Protein AF-A0A7Z9JZ89-F1 (afdb_monomer)

Mean predicted aligned error: 5.59 Å

Structure (mmCIF, N/CA/C/O backbone):
data_AF-A0A7Z9JZ89-F1
#
_entry.id   AF-A0A7Z9JZ89-F1
#
loop_
_atom_site.group_PDB
_atom_site.id
_atom_site.type_symbol
_atom_site.label_atom_id
_atom_site.label_alt_id
_atom_site.label_comp_id
_atom_site.label_asym_id
_atom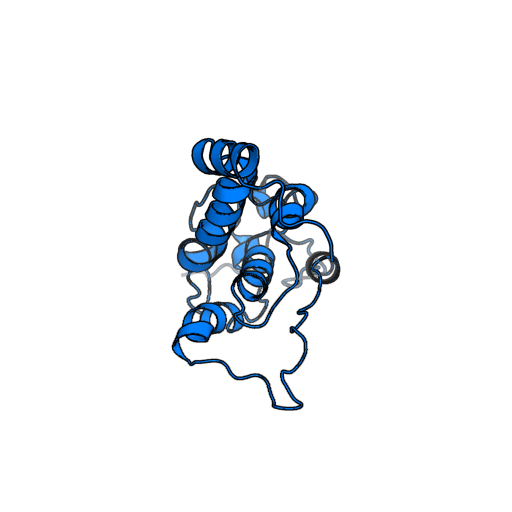_site.label_entity_id
_atom_site.label_seq_id
_atom_site.pdbx_PDB_ins_code
_atom_site.Cartn_x
_atom_site.Cartn_y
_atom_site.Cartn_z
_atom_site.occupancy
_atom_site.B_iso_or_equiv
_atom_site.auth_seq_id
_atom_site.auth_comp_id
_atom_site.auth_asym_id
_atom_site.auth_atom_id
_atom_site.pdbx_PDB_model_num
ATOM 1 N N . GLU A 1 1 ? 2.431 -5.754 -35.116 1.00 83.06 1 GLU A N 1
ATOM 2 C CA . GLU A 1 1 ? 3.534 -4.985 -34.500 1.00 83.06 1 GLU A CA 1
ATOM 3 C C . GLU A 1 1 ? 4.385 -5.887 -33.624 1.00 83.06 1 GLU A C 1
ATOM 5 O O . GLU A 1 1 ? 3.915 -6.946 -33.222 1.00 83.06 1 GLU A O 1
ATOM 10 N N . VAL A 1 2 ? 5.629 -5.483 -33.363 1.00 95.00 2 VAL A N 1
ATOM 11 C CA . VAL A 1 2 ? 6.540 -6.188 -32.452 1.00 95.00 2 VAL A CA 1
ATOM 12 C C . VAL A 1 2 ? 6.138 -5.872 -31.008 1.00 95.00 2 VAL A C 1
ATOM 14 O O . VAL A 1 2 ? 6.024 -4.703 -30.652 1.00 95.00 2 VAL A O 1
ATOM 17 N N . VAL A 1 3 ? 5.933 -6.901 -30.181 1.00 95.94 3 VAL A N 1
ATOM 18 C CA . VAL A 1 3 ? 5.658 -6.754 -28.741 1.00 95.94 3 VAL A CA 1
ATOM 19 C C . VAL A 1 3 ? 6.946 -6.991 -27.959 1.00 95.94 3 VAL A C 1
ATOM 21 O O . VAL A 1 3 ? 7.546 -8.060 -28.063 1.00 95.94 3 VAL A O 1
ATOM 24 N N . THR A 1 4 ? 7.356 -6.009 -27.157 1.00 96.38 4 THR A N 1
ATOM 25 C CA . THR A 1 4 ? 8.534 -6.106 -26.283 1.00 96.38 4 THR A CA 1
ATOM 26 C C . THR A 1 4 ? 8.106 -6.491 -24.870 1.00 96.38 4 THR A C 1
ATOM 28 O O . THR A 1 4 ? 7.243 -5.839 -24.287 1.00 96.38 4 THR A O 1
ATOM 31 N N . VAL A 1 5 ? 8.735 -7.524 -24.304 1.00 96.75 5 VAL A N 1
ATOM 32 C CA . VAL A 1 5 ? 8.467 -8.010 -22.940 1.00 96.75 5 VAL A CA 1
ATOM 33 C C . VAL A 1 5 ? 9.723 -7.850 -22.086 1.00 96.75 5 VAL A C 1
ATOM 35 O O . VAL A 1 5 ? 10.814 -8.222 -22.515 1.00 96.75 5 VAL A O 1
ATOM 38 N N . GLN A 1 6 ? 9.573 -7.282 -20.887 1.00 96.31 6 GLN A N 1
ATOM 39 C CA . GLN A 1 6 ? 10.665 -6.999 -19.947 1.00 96.31 6 GLN A CA 1
ATOM 40 C C . GLN A 1 6 ? 10.251 -7.354 -18.508 1.00 96.31 6 GLN A C 1
ATOM 42 O O . GLN A 1 6 ? 9.055 -7.337 -18.207 1.00 96.31 6 GLN A O 1
ATOM 47 N N . PRO A 1 7 ? 11.208 -7.691 -17.618 1.00 97.25 7 PRO A N 1
ATOM 48 C CA . PRO A 1 7 ? 10.919 -7.903 -16.201 1.00 97.25 7 PRO A CA 1
ATOM 49 C C . PRO A 1 7 ? 10.472 -6.607 -15.514 1.00 97.25 7 PRO A C 1
ATOM 51 O O . PRO A 1 7 ? 10.706 -5.508 -16.022 1.00 97.25 7 PRO A O 1
ATOM 54 N N . MET A 1 8 ? 9.901 -6.737 -14.312 1.00 95.12 8 MET A N 1
ATOM 55 C CA . MET A 1 8 ? 9.667 -5.587 -13.431 1.00 95.12 8 MET A CA 1
ATOM 56 C C . MET A 1 8 ? 10.982 -4.839 -13.175 1.00 95.12 8 MET A C 1
ATOM 58 O O . MET A 1 8 ? 11.993 -5.435 -12.808 1.00 95.12 8 MET A O 1
ATOM 62 N N . LYS A 1 9 ? 10.964 -3.519 -13.344 1.00 93.31 9 LYS A N 1
ATOM 63 C CA . LYS A 1 9 ? 12.130 -2.646 -13.190 1.00 93.31 9 LYS A CA 1
ATOM 64 C C . LYS A 1 9 ? 12.414 -2.283 -11.731 1.00 93.31 9 LYS A C 1
ATOM 66 O O . LYS A 1 9 ? 13.555 -1.975 -11.395 1.00 93.31 9 LYS A O 1
ATOM 71 N N . THR A 1 10 ? 11.413 -2.312 -10.850 1.00 93.81 10 THR A N 1
ATOM 72 C CA . THR A 1 10 ? 11.597 -1.939 -9.432 1.00 93.81 10 THR A CA 1
ATOM 73 C C . THR A 1 10 ? 12.462 -2.932 -8.645 1.00 93.81 10 THR A C 1
ATOM 75 O O . THR A 1 10 ? 13.100 -2.546 -7.656 1.00 93.81 10 THR A O 1
ATOM 78 N N . PHE A 1 11 ? 12.508 -4.198 -9.064 1.00 94.06 11 PHE A N 1
ATOM 79 C CA . PHE A 1 11 ? 13.150 -5.291 -8.332 1.00 94.06 11 PHE A CA 1
ATOM 80 C C . PHE A 1 11 ? 14.383 -5.828 -9.081 1.00 94.06 11 PHE A C 1
ATOM 82 O O . PHE A 1 11 ? 14.382 -5.832 -10.311 1.00 94.06 11 PHE A O 1
ATOM 89 N N . PRO A 1 12 ? 15.437 -6.298 -8.381 1.00 94.62 12 PRO A N 1
ATOM 90 C CA . PRO A 1 12 ? 16.618 -6.864 -9.035 1.00 94.62 12 PRO A CA 1
ATOM 91 C C . PRO A 1 12 ? 16.269 -8.070 -9.915 1.00 94.62 12 PRO A C 1
ATOM 93 O O . PRO A 1 12 ? 15.475 -8.917 -9.514 1.00 94.62 12 PRO A O 1
ATOM 96 N N . ILE A 1 13 ? 16.878 -8.183 -11.096 1.00 96.81 13 ILE A N 1
ATOM 97 C CA . ILE A 1 13 ? 16.666 -9.327 -11.993 1.00 96.81 13 ILE A CA 1
ATOM 98 C C . ILE A 1 13 ? 17.478 -10.519 -11.478 1.00 96.81 13 ILE A C 1
ATOM 100 O O . ILE A 1 13 ? 18.677 -10.394 -11.236 1.00 96.81 13 ILE A O 1
ATOM 104 N N . ILE A 1 14 ? 16.831 -11.676 -11.338 1.00 97.62 14 ILE A N 1
ATOM 105 C CA . ILE A 1 14 ? 17.503 -12.949 -11.051 1.00 97.62 14 ILE A CA 1
ATOM 106 C C . ILE A 1 14 ? 17.938 -13.586 -12.371 1.00 97.62 14 ILE A C 1
ATOM 108 O O . ILE A 1 14 ? 19.114 -13.885 -12.566 1.00 97.62 14 ILE A O 1
ATOM 112 N N . LYS A 1 15 ? 16.976 -13.804 -13.276 1.00 97.75 15 LYS A N 1
ATOM 113 C CA . LYS A 1 15 ? 17.196 -14.396 -14.599 1.00 97.75 15 LYS A CA 1
ATOM 114 C C . LYS A 1 15 ? 15.980 -14.155 -15.496 1.00 97.75 15 LYS A C 1
ATOM 116 O O . LYS A 1 15 ? 14.851 -14.329 -15.043 1.00 97.75 15 LYS A O 1
ATOM 121 N N . ASP A 1 16 ? 16.207 -13.822 -16.763 1.00 97.44 16 ASP A N 1
ATOM 122 C CA . ASP A 1 16 ? 15.159 -13.614 -17.771 1.00 97.44 16 ASP A CA 1
ATOM 123 C C . ASP A 1 16 ? 14.096 -12.596 -17.299 1.00 97.44 16 ASP A C 1
ATOM 125 O O . ASP A 1 16 ? 14.415 -11.431 -17.064 1.00 97.44 16 ASP A O 1
ATOM 129 N N . LEU A 1 17 ? 12.840 -13.027 -17.134 1.00 97.88 17 LEU A N 1
ATOM 130 C CA . LEU A 1 17 ? 11.731 -12.199 -16.641 1.00 97.88 17 LEU A CA 1
ATOM 131 C C . LEU A 1 17 ? 11.512 -12.304 -15.118 1.00 97.88 17 LEU A C 1
ATOM 133 O O . LEU A 1 17 ? 10.575 -11.713 -14.585 1.00 97.88 17 LEU A O 1
ATOM 137 N N . VAL A 1 18 ? 12.348 -13.068 -14.410 1.00 98.06 18 VAL A N 1
ATOM 138 C CA . VAL A 1 18 ? 12.209 -13.330 -12.973 1.00 98.06 18 VAL A CA 1
ATOM 139 C C . VAL A 1 18 ? 12.989 -12.297 -12.166 1.00 98.06 18 VAL A C 1
ATOM 141 O O . VAL A 1 18 ? 14.200 -12.137 -12.339 1.00 98.06 18 VAL A O 1
ATOM 144 N N . THR A 1 19 ? 12.304 -11.643 -11.230 1.00 97.31 19 THR A N 1
ATOM 145 C CA . THR A 1 19 ? 12.875 -10.626 -10.337 1.00 97.31 19 THR A CA 1
ATOM 146 C C . THR A 1 19 ? 12.841 -11.047 -8.871 1.00 97.31 19 THR A C 1
ATOM 148 O O . THR A 1 19 ? 11.907 -11.720 -8.435 1.00 97.31 19 THR A O 1
ATOM 151 N N . ASP A 1 20 ? 13.811 -10.585 -8.085 1.00 97.00 20 ASP A N 1
ATOM 152 C CA . ASP A 1 20 ? 13.879 -10.798 -6.643 1.00 97.00 20 ASP A CA 1
ATOM 153 C C . ASP A 1 20 ? 12.905 -9.883 -5.884 1.00 97.00 20 ASP A C 1
ATOM 155 O O . ASP A 1 20 ? 13.144 -8.694 -5.668 1.00 97.00 20 ASP A O 1
ATOM 159 N N . VAL A 1 21 ? 11.809 -10.478 -5.418 1.00 96.12 21 VAL A N 1
ATOM 160 C CA . VAL A 1 21 ? 10.778 -9.827 -4.599 1.00 96.12 21 VAL A CA 1
ATOM 161 C C . VAL A 1 21 ? 10.975 -10.053 -3.091 1.00 96.12 21 VAL A C 1
ATOM 163 O O . VAL A 1 21 ? 10.083 -9.745 -2.300 1.00 96.12 21 VAL A O 1
ATOM 166 N N . SER A 1 22 ? 12.133 -10.559 -2.647 1.00 96.50 22 SER A N 1
ATOM 167 C CA . SER A 1 22 ? 12.436 -10.859 -1.234 1.00 96.50 22 SER A CA 1
ATOM 168 C C . SER A 1 22 ? 12.237 -9.663 -0.296 1.00 96.50 22 SER A C 1
ATOM 170 O O . SER A 1 22 ? 11.819 -9.828 0.855 1.00 96.50 22 SER A O 1
ATOM 172 N N . TRP A 1 23 ? 12.474 -8.442 -0.789 1.00 94.88 23 TRP A N 1
ATOM 173 C CA . TRP A 1 23 ? 12.217 -7.208 -0.048 1.00 94.88 23 TRP A CA 1
ATOM 174 C C . TRP A 1 23 ? 10.743 -7.079 0.367 1.00 94.88 23 TRP A C 1
ATOM 176 O O . TRP A 1 23 ? 10.483 -6.701 1.508 1.00 94.88 23 TRP A O 1
ATOM 186 N N . ASN A 1 24 ? 9.788 -7.491 -0.475 1.00 95.88 24 ASN A N 1
ATOM 187 C CA . ASN A 1 24 ? 8.358 -7.431 -0.154 1.00 95.88 24 ASN A CA 1
ATOM 188 C C . ASN A 1 24 ? 8.022 -8.296 1.071 1.00 95.88 24 ASN A C 1
ATOM 190 O O . ASN A 1 24 ? 7.328 -7.852 1.986 1.00 95.88 24 ASN A O 1
ATOM 194 N N . TYR A 1 25 ? 8.586 -9.501 1.161 1.00 95.88 25 TYR A N 1
ATOM 195 C CA . TYR A 1 25 ? 8.397 -10.361 2.331 1.00 95.88 25 TYR A CA 1
ATOM 196 C C . TYR A 1 25 ? 8.968 -9.739 3.609 1.00 95.88 25 TYR A C 1
ATOM 198 O O . TYR A 1 25 ? 8.370 -9.876 4.677 1.00 95.88 25 TYR A O 1
ATOM 206 N N . LYS A 1 26 ? 10.107 -9.037 3.515 1.00 95.50 26 LYS A N 1
ATOM 207 C CA . LYS A 1 26 ? 10.685 -8.301 4.651 1.00 95.50 26 LYS A CA 1
ATOM 208 C C . LYS A 1 26 ? 9.762 -7.164 5.092 1.00 95.50 26 LYS A C 1
ATOM 210 O O . LYS A 1 26 ? 9.489 -7.057 6.282 1.00 95.50 26 LYS A O 1
ATOM 215 N N . GLN A 1 27 ? 9.223 -6.386 4.150 1.00 95.00 27 GLN A N 1
ATOM 216 C CA . GLN A 1 27 ? 8.281 -5.305 4.462 1.00 95.00 27 GLN A CA 1
ATOM 217 C C . GLN A 1 27 ? 7.012 -5.826 5.140 1.00 95.00 27 GLN A C 1
ATOM 219 O O . GLN A 1 27 ? 6.595 -5.288 6.163 1.00 95.00 27 GLN A O 1
ATOM 224 N N . ASN A 1 28 ? 6.434 -6.916 4.629 1.00 95.69 28 ASN A N 1
ATOM 225 C CA . ASN A 1 28 ? 5.215 -7.487 5.200 1.00 95.69 28 ASN A CA 1
ATOM 226 C C . ASN A 1 28 ? 5.407 -7.936 6.658 1.00 95.69 28 ASN A C 1
ATOM 228 O O . ASN A 1 28 ? 4.518 -7.744 7.482 1.00 95.69 28 ASN A O 1
ATOM 232 N N . LYS A 1 29 ? 6.581 -8.489 6.996 1.00 95.88 29 LYS A N 1
ATOM 233 C CA . LYS A 1 29 ? 6.912 -8.920 8.366 1.00 95.88 29 LYS A CA 1
ATOM 234 C C . LYS A 1 29 ? 6.978 -7.768 9.371 1.00 95.88 29 LYS A C 1
ATOM 236 O O . LYS A 1 29 ? 6.801 -8.012 10.559 1.00 95.88 29 LYS A O 1
ATOM 241 N N . MET A 1 30 ? 7.232 -6.537 8.923 1.00 95.12 30 MET A N 1
ATOM 242 C CA . MET A 1 30 ? 7.274 -5.366 9.808 1.00 95.12 30 MET A CA 1
ATOM 243 C C . MET A 1 30 ? 5.881 -4.844 10.174 1.00 95.12 30 MET A C 1
ATOM 245 O O . MET A 1 30 ? 5.742 -4.098 11.143 1.00 95.12 30 MET A O 1
ATOM 249 N N . ILE A 1 31 ? 4.846 -5.217 9.414 1.00 96.69 31 ILE A N 1
ATOM 250 C CA . ILE A 1 31 ? 3.476 -4.763 9.650 1.00 96.69 31 ILE A CA 1
ATOM 251 C C . ILE A 1 31 ? 2.890 -5.557 10.825 1.00 96.69 31 ILE A C 1
ATOM 253 O O . ILE A 1 31 ? 2.757 -6.779 10.714 1.00 96.69 31 ILE A O 1
ATOM 257 N N . PRO A 1 32 ? 2.489 -4.897 11.932 1.00 96.38 32 PRO A N 1
ATOM 258 C CA . PRO A 1 32 ? 1.835 -5.586 13.038 1.00 96.38 32 PRO A CA 1
ATOM 259 C C . PRO A 1 32 ? 0.594 -6.347 12.546 1.00 96.38 32 PRO A C 1
ATOM 261 O O . PRO A 1 32 ? -0.215 -5.762 11.814 1.00 96.38 32 PRO A O 1
ATOM 264 N N . PRO A 1 33 ? 0.422 -7.632 12.908 1.00 95.94 33 PRO A N 1
ATOM 265 C CA . PRO A 1 33 ? -0.697 -8.435 12.433 1.00 95.94 33 PRO A CA 1
ATOM 266 C C . PRO A 1 33 ? -2.031 -7.915 12.978 1.00 95.94 33 PRO A C 1
ATOM 268 O O . PRO A 1 33 ? -2.069 -7.074 13.873 1.00 95.94 33 PRO A O 1
ATOM 271 N N . PHE A 1 34 ? -3.129 -8.412 12.412 1.00 95.56 34 PHE A N 1
ATOM 272 C CA . PHE A 1 34 ? -4.483 -8.118 12.881 1.00 95.56 34 PHE A CA 1
ATOM 273 C C . PHE A 1 34 ? -4.650 -8.525 14.352 1.00 95.56 34 PHE A C 1
ATOM 275 O O . PHE A 1 34 ? -4.275 -9.639 14.726 1.00 95.56 34 PHE A O 1
ATOM 282 N N . LYS A 1 35 ? -5.237 -7.644 15.164 1.00 95.19 35 LYS A N 1
ATOM 283 C CA . LYS A 1 35 ? -5.472 -7.860 16.589 1.00 95.19 35 LYS A CA 1
ATOM 284 C C . LYS A 1 35 ? -6.941 -7.569 16.910 1.00 95.19 35 LYS A C 1
ATOM 286 O O . LYS A 1 35 ? -7.299 -6.417 17.169 1.00 95.19 35 LYS A O 1
ATOM 291 N N . PRO A 1 36 ? -7.808 -8.597 16.899 1.00 91.69 36 PRO A N 1
ATOM 292 C CA . PRO A 1 36 ? -9.199 -8.403 17.260 1.00 91.69 36 PRO A CA 1
ATOM 293 C C . PRO A 1 36 ? -9.319 -8.028 18.739 1.00 91.69 36 PRO A C 1
ATOM 295 O O . PRO A 1 36 ? -8.543 -8.492 19.579 1.00 91.69 36 PRO A O 1
ATOM 298 N N . GLY A 1 37 ? -10.330 -7.226 19.066 1.00 84.94 37 GLY A N 1
ATOM 299 C CA . GLY A 1 37 ? -10.699 -6.985 20.460 1.00 84.94 37 GLY A CA 1
ATOM 300 C C . GLY A 1 37 ? -11.142 -8.251 21.202 1.00 84.94 37 GLY A C 1
ATOM 301 O O . GLY A 1 37 ? -11.360 -9.307 20.611 1.00 84.94 37 GLY A O 1
ATOM 302 N N . LYS A 1 38 ? -11.324 -8.155 22.524 1.00 85.25 38 LYS A N 1
ATOM 303 C CA . LYS A 1 38 ? -11.868 -9.271 23.319 1.00 85.25 38 LYS A CA 1
ATOM 304 C C . LYS A 1 38 ? -13.319 -9.571 22.912 1.00 85.25 38 LYS A C 1
ATOM 306 O O . LYS A 1 38 ? -14.116 -8.654 22.708 1.00 85.25 38 LYS A O 1
ATOM 311 N N . LYS A 1 39 ? -13.682 -10.856 22.840 1.00 83.12 39 LYS A N 1
ATOM 312 C CA . LYS A 1 39 ? -15.075 -11.293 22.645 1.00 83.12 39 LYS A CA 1
ATOM 313 C C . LYS A 1 39 ? -15.950 -10.799 23.803 1.00 83.12 39 LYS A C 1
ATOM 315 O O . LYS A 1 39 ? -15.585 -10.961 24.967 1.00 83.12 39 LYS A O 1
ATOM 320 N N . LYS A 1 40 ? -17.121 -10.229 23.501 1.00 79.19 40 LYS A N 1
ATOM 321 C CA . LYS A 1 40 ? -18.100 -9.830 24.526 1.00 79.19 40 LYS A CA 1
ATOM 322 C C . LYS A 1 40 ? -18.908 -11.052 24.964 1.00 79.19 40 LYS A C 1
ATOM 324 O O . LYS A 1 40 ? -19.569 -11.677 24.139 1.00 79.19 40 LYS A O 1
ATOM 329 N N . ASN A 1 41 ? -18.876 -11.377 26.257 1.00 81.69 41 ASN A N 1
ATOM 330 C CA . ASN A 1 41 ? -19.694 -12.427 26.887 1.00 81.69 41 ASN A CA 1
ATOM 331 C C . ASN A 1 41 ? -19.615 -13.800 26.186 1.00 81.69 41 ASN A C 1
ATOM 333 O O . ASN A 1 41 ? -20.622 -14.491 26.060 1.00 81.69 41 ASN A O 1
ATOM 337 N N . GLY A 1 42 ? -18.439 -14.166 25.664 1.00 78.62 42 GLY A N 1
ATOM 338 C CA . GLY A 1 42 ? -18.226 -15.443 24.970 1.00 78.62 42 GLY A CA 1
ATOM 339 C C . GLY A 1 42 ? -18.862 -15.558 23.578 1.00 78.62 42 GLY A C 1
ATOM 340 O O . GLY A 1 42 ? -18.714 -16.599 22.947 1.00 78.62 42 GLY A O 1
ATOM 341 N N . LYS A 1 43 ? -19.532 -14.513 23.071 1.00 81.31 43 LYS A N 1
ATOM 342 C CA . LYS A 1 43 ? -20.108 -14.498 21.717 1.00 81.31 43 LYS A CA 1
ATOM 343 C C . LYS A 1 43 ? -19.043 -14.212 20.660 1.00 81.31 43 LYS A C 1
ATOM 345 O O . LYS A 1 43 ? -18.070 -13.502 20.921 1.00 81.31 43 LYS A O 1
ATOM 350 N N . ASP A 1 44 ? -19.251 -14.739 19.458 1.00 87.06 44 ASP A N 1
ATOM 351 C CA . ASP A 1 44 ? -18.399 -14.447 18.308 1.00 87.06 44 ASP A CA 1
ATOM 352 C C . ASP A 1 44 ? -18.465 -12.975 17.887 1.00 87.06 44 ASP A C 1
ATOM 354 O O . ASP A 1 44 ? -19.395 -12.239 18.229 1.00 87.06 44 ASP A O 1
ATOM 358 N N . HIS A 1 45 ? -17.436 -12.531 17.162 1.00 87.00 45 HIS A N 1
ATOM 359 C CA . HIS A 1 45 ? -17.399 -11.179 16.622 1.00 87.00 45 HIS A CA 1
ATOM 360 C C . HIS A 1 45 ? -18.480 -11.002 15.556 1.00 87.00 45 HIS A C 1
ATOM 362 O O . HIS A 1 45 ? -18.588 -11.805 14.633 1.00 87.00 45 HIS A O 1
ATOM 368 N N . VAL A 1 46 ? -19.238 -9.914 15.667 1.00 88.19 46 VAL A N 1
ATOM 369 C CA . VAL A 1 46 ? -20.244 -9.514 14.682 1.00 88.19 46 VAL A CA 1
ATOM 370 C C . VAL A 1 46 ? -19.685 -8.345 13.879 1.00 88.19 46 VAL A C 1
ATOM 372 O O . VAL A 1 46 ? -19.169 -7.392 14.462 1.00 88.19 46 VAL A O 1
ATOM 375 N N . MET A 1 47 ? -19.779 -8.427 12.554 1.00 89.06 47 MET A N 1
ATOM 376 C CA . MET A 1 47 ? -19.447 -7.345 11.623 1.00 89.06 47 MET A CA 1
ATOM 377 C C . MET A 1 47 ? -20.614 -7.162 10.661 1.00 89.06 47 MET A C 1
ATOM 379 O O . MET A 1 47 ? -21.159 -8.156 10.177 1.00 89.06 47 MET A O 1
ATOM 383 N N . TYR A 1 48 ? -20.981 -5.919 10.361 1.00 91.00 48 TYR A N 1
ATOM 384 C CA . TYR A 1 48 ? -21.980 -5.639 9.335 1.00 91.00 48 TYR A CA 1
ATOM 385 C C . TYR A 1 48 ? -21.314 -5.519 7.966 1.00 91.00 48 TYR A C 1
ATOM 387 O O . TYR A 1 48 ? -20.180 -5.053 7.864 1.00 91.00 48 TYR A O 1
ATOM 395 N N . GLN A 1 49 ? -22.026 -5.905 6.902 1.00 90.75 49 GLN A N 1
ATOM 396 C CA . GLN A 1 49 ? -21.493 -5.855 5.535 1.00 90.75 49 GLN A CA 1
ATOM 397 C C . GLN A 1 49 ? -21.020 -4.441 5.154 1.00 90.75 49 GLN A C 1
ATOM 399 O O . GLN A 1 49 ? -19.940 -4.297 4.589 1.00 90.75 49 GLN A O 1
ATOM 404 N N . GLN A 1 50 ? -21.770 -3.408 5.546 1.00 90.88 50 GLN A N 1
ATOM 405 C CA . GLN A 1 50 ? -21.409 -2.001 5.324 1.00 90.88 50 GLN A CA 1
ATOM 406 C C . GLN A 1 50 ? -20.055 -1.613 5.949 1.00 90.88 50 GLN A C 1
ATOM 408 O O . GLN A 1 50 ? -19.326 -0.802 5.386 1.00 90.88 50 GLN A O 1
ATOM 413 N N . ASP A 1 51 ? -19.677 -2.232 7.075 1.00 87.38 51 ASP A N 1
ATOM 414 C CA . ASP A 1 51 ? -18.414 -1.939 7.762 1.00 87.38 51 ASP A CA 1
ATOM 415 C C . ASP A 1 51 ? -17.223 -2.624 7.076 1.00 87.38 51 ASP A C 1
ATOM 417 O O . ASP A 1 51 ? -16.073 -2.216 7.248 1.00 87.38 51 ASP A O 1
ATOM 421 N N . VAL A 1 52 ? -17.482 -3.694 6.315 1.00 89.62 52 VAL A N 1
ATOM 422 C CA . VAL A 1 52 ? -16.441 -4.508 5.676 1.00 89.62 52 VAL A CA 1
ATOM 423 C C . VAL A 1 52 ? -16.323 -4.285 4.170 1.00 89.62 52 VAL A C 1
ATOM 425 O O . VAL A 1 52 ? -15.303 -4.652 3.593 1.00 89.62 52 VAL A O 1
ATOM 428 N N . GLU A 1 53 ? -17.312 -3.672 3.523 1.00 88.06 53 GLU A N 1
ATOM 429 C CA . GLU A 1 53 ? -17.356 -3.489 2.066 1.00 88.06 53 GLU A CA 1
ATOM 430 C C . GLU A 1 53 ? -16.101 -2.787 1.531 1.00 88.06 53 GLU A C 1
ATOM 432 O O . GLU A 1 53 ? -15.455 -3.261 0.595 1.00 88.06 53 GLU A O 1
ATOM 437 N N . ARG A 1 54 ? -15.661 -1.729 2.220 1.00 84.25 54 ARG A N 1
ATOM 438 C CA . ARG A 1 54 ? -14.445 -0.991 1.860 1.00 84.25 54 ARG A CA 1
ATOM 439 C C . ARG A 1 54 ? -13.175 -1.834 1.978 1.00 84.25 54 ARG A C 1
ATOM 441 O O . ARG A 1 54 ? -12.330 -1.818 1.090 1.00 84.25 54 ARG A O 1
ATOM 448 N N . ILE A 1 55 ? -13.011 -2.583 3.068 1.00 90.31 55 ILE A N 1
ATOM 449 C CA . ILE A 1 55 ? -11.801 -3.400 3.264 1.00 90.31 55 ILE A CA 1
ATOM 450 C C . ILE A 1 55 ? -11.785 -4.647 2.374 1.00 90.31 55 ILE A C 1
ATOM 452 O O . ILE A 1 55 ? -10.705 -5.171 2.095 1.00 90.31 55 ILE A O 1
ATOM 456 N N . GLN A 1 56 ? -12.950 -5.133 1.926 1.00 92.88 56 GLN A N 1
ATOM 457 C CA . GLN A 1 56 ? -13.043 -6.251 0.983 1.00 92.88 56 GLN A CA 1
ATOM 458 C C . GLN A 1 56 ? -12.355 -5.907 -0.337 1.00 92.88 56 GLN A C 1
ATOM 460 O O . GLN A 1 56 ? -11.661 -6.752 -0.895 1.00 92.88 56 GLN A O 1
ATOM 465 N N . GLU A 1 57 ? -12.461 -4.656 -0.788 1.00 94.56 57 GLU A N 1
ATOM 466 C CA . GLU A 1 57 ? -11.736 -4.158 -1.954 1.00 94.56 57 GLU A CA 1
ATOM 467 C C . GLU A 1 57 ? -10.219 -4.369 -1.822 1.00 94.56 57 GLU A C 1
ATOM 469 O O . GLU A 1 57 ? -9.587 -4.955 -2.699 1.00 94.56 57 GLU A O 1
ATOM 474 N N . PHE A 1 58 ? -9.635 -3.977 -0.688 1.00 95.31 58 PHE A N 1
ATOM 475 C CA . PHE A 1 58 ? -8.192 -4.090 -0.445 1.00 95.31 58 PHE A CA 1
ATOM 476 C C . PHE A 1 58 ? -7.712 -5.541 -0.349 1.00 95.31 58 PHE A C 1
ATOM 478 O O . PHE A 1 58 ? -6.549 -5.832 -0.639 1.00 95.31 58 PHE A O 1
ATOM 485 N N . ARG A 1 59 ? -8.602 -6.462 0.039 1.00 93.44 59 ARG A N 1
ATOM 486 C CA . ARG A 1 59 ? -8.312 -7.899 0.148 1.00 93.44 59 ARG A CA 1
ATOM 487 C C . ARG A 1 59 ? -8.260 -8.622 -1.193 1.00 93.44 59 ARG A C 1
ATOM 489 O O . ARG A 1 59 ? -7.727 -9.725 -1.228 1.00 93.44 59 ARG A O 1
ATOM 496 N N . LYS A 1 60 ? -8.727 -8.009 -2.283 1.00 96.38 60 LYS A N 1
ATOM 497 C CA . LYS A 1 60 ? -8.575 -8.565 -3.639 1.00 96.38 60 LYS A CA 1
ATOM 498 C C . LYS A 1 60 ? -7.117 -8.599 -4.099 1.00 96.38 60 LYS A C 1
ATOM 500 O O . LYS A 1 60 ? -6.798 -9.229 -5.093 1.00 96.38 60 LYS A O 1
ATOM 505 N N . CYS A 1 61 ? -6.210 -7.910 -3.403 1.00 97.50 61 CYS A N 1
ATOM 506 C CA . CYS A 1 61 ? -4.836 -7.777 -3.853 1.00 97.50 61 CYS A CA 1
ATOM 507 C C . CYS A 1 61 ? -4.098 -9.125 -3.927 1.00 97.50 61 CYS A C 1
ATOM 509 O O . CYS A 1 61 ? -3.775 -9.721 -2.902 1.00 97.50 61 CYS A O 1
ATOM 511 N N . ILE A 1 62 ? -3.714 -9.515 -5.142 1.00 97.62 62 ILE A N 1
ATOM 512 C CA . ILE A 1 62 ? -3.007 -10.768 -5.455 1.00 97.62 62 ILE A CA 1
ATOM 513 C C . ILE A 1 62 ? -1.479 -10.709 -5.292 1.00 97.62 62 ILE A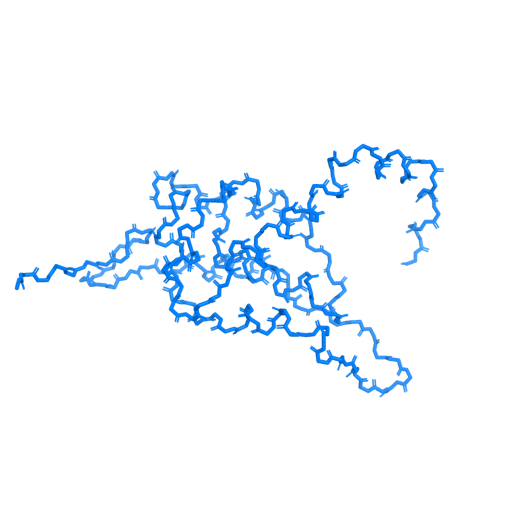 C 1
ATOM 515 O O . ILE A 1 62 ? -0.776 -11.600 -5.750 1.00 97.62 62 ILE A O 1
ATOM 519 N N . GLU A 1 63 ? -0.938 -9.640 -4.699 1.00 97.00 63 GLU A N 1
ATOM 520 C CA . GLU A 1 63 ? 0.517 -9.481 -4.505 1.00 97.00 63 GLU A CA 1
ATOM 521 C C . GLU A 1 63 ? 1.355 -9.538 -5.801 1.00 97.00 63 GLU A C 1
ATOM 523 O O . GLU A 1 63 ? 2.522 -9.900 -5.775 1.00 97.00 63 GLU A O 1
ATOM 528 N N . CYS A 1 64 ? 0.806 -9.094 -6.939 1.00 97.56 64 CYS A N 1
ATOM 529 C CA . CYS A 1 64 ? 1.544 -9.051 -8.213 1.00 97.56 64 CYS A CA 1
ATOM 530 C C . CYS A 1 64 ? 2.627 -7.956 -8.291 1.00 97.56 64 CYS A C 1
ATOM 532 O O . CYS A 1 64 ? 3.419 -7.934 -9.224 1.00 97.56 64 CYS A O 1
ATOM 534 N N . TYR A 1 65 ? 2.625 -7.009 -7.347 1.00 97.50 65 TYR A N 1
ATOM 535 C CA . TYR A 1 65 ? 3.570 -5.889 -7.225 1.00 97.50 65 TYR A CA 1
ATOM 536 C C . TYR A 1 65 ? 3.663 -4.902 -8.408 1.00 97.50 65 TYR A C 1
ATOM 538 O O . TYR A 1 65 ? 4.441 -3.953 -8.326 1.00 97.50 65 TYR A O 1
ATOM 546 N N . LEU A 1 66 ? 2.805 -4.999 -9.431 1.00 97.50 66 LEU A N 1
ATOM 547 C CA . LEU A 1 66 ? 2.754 -4.046 -10.558 1.00 97.50 66 LEU A CA 1
ATOM 548 C C . LEU A 1 66 ? 2.580 -2.588 -10.108 1.00 97.50 66 LEU A C 1
ATOM 550 O O . LEU A 1 66 ? 3.217 -1.677 -10.629 1.00 97.50 66 LEU A O 1
ATOM 554 N N . CYS A 1 67 ? 1.777 -2.366 -9.064 1.00 97.44 67 CYS A N 1
ATOM 555 C CA . CYS A 1 67 ? 1.614 -1.046 -8.455 1.00 97.44 67 CYS A CA 1
ATOM 556 C C . CYS A 1 67 ? 2.938 -0.452 -7.937 1.00 97.44 67 CYS A C 1
ATOM 558 O O . CYS A 1 67 ? 3.110 0.765 -7.938 1.00 97.44 67 CYS A O 1
ATOM 560 N N . GLN A 1 68 ? 3.871 -1.293 -7.483 1.00 95.94 68 GLN A N 1
ATOM 561 C CA . GLN A 1 68 ? 5.197 -0.883 -7.016 1.00 95.94 68 GLN A CA 1
ATOM 562 C C . GLN A 1 68 ? 6.171 -0.707 -8.177 1.00 95.94 68 GLN A C 1
ATOM 564 O O . GLN A 1 68 ? 7.056 0.143 -8.090 1.00 95.94 68 GLN A O 1
ATOM 569 N N . ASP A 1 69 ? 5.986 -1.463 -9.259 1.00 95.69 69 ASP A N 1
ATOM 570 C CA . ASP A 1 69 ? 6.773 -1.318 -10.479 1.00 95.69 69 ASP A CA 1
ATOM 571 C C . ASP A 1 69 ? 6.571 0.051 -11.141 1.00 95.69 69 ASP A C 1
ATOM 573 O O . ASP A 1 69 ? 7.524 0.710 -11.536 1.00 95.69 69 ASP A O 1
ATOM 577 N N . VAL A 1 70 ? 5.340 0.560 -11.170 1.00 95.50 70 VAL A N 1
ATOM 578 C CA . VAL A 1 70 ? 5.058 1.890 -11.745 1.00 95.50 70 VAL A CA 1
ATOM 579 C C . VAL A 1 70 ? 5.292 3.060 -10.792 1.00 95.50 70 VAL A C 1
ATOM 581 O O . VAL A 1 70 ? 5.270 4.219 -11.210 1.00 95.50 70 VAL A O 1
ATOM 584 N N . CYS A 1 71 ? 5.494 2.793 -9.502 1.00 95.06 71 CYS A N 1
ATOM 585 C CA . CYS A 1 71 ? 5.668 3.837 -8.504 1.00 95.06 71 CYS A CA 1
ATOM 586 C C . CYS A 1 71 ? 7.050 4.485 -8.642 1.00 95.06 71 CYS A C 1
ATOM 588 O O . CYS A 1 71 ? 8.058 3.892 -8.264 1.00 95.06 71 CYS A O 1
ATOM 590 N N . HIS A 1 72 ? 7.103 5.742 -9.087 1.00 91.62 72 HIS A N 1
ATOM 591 C CA . HIS A 1 72 ? 8.351 6.499 -9.263 1.00 91.62 72 HIS A CA 1
ATOM 592 C C . HIS A 1 72 ? 9.178 6.624 -7.975 1.00 91.62 72 HIS A C 1
ATOM 594 O O . HIS A 1 72 ? 10.403 6.685 -8.027 1.00 91.62 72 HIS A O 1
ATOM 600 N N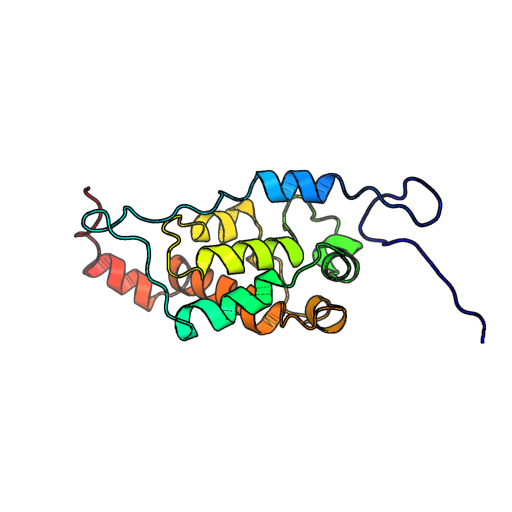 . VAL A 1 73 ? 8.535 6.619 -6.802 1.00 92.06 73 VAL A N 1
ATOM 601 C CA . VAL A 1 73 ? 9.233 6.669 -5.504 1.00 92.06 73 VAL A CA 1
ATOM 602 C C . VAL A 1 73 ? 10.046 5.397 -5.256 1.00 92.06 73 VAL A C 1
ATOM 604 O O . VAL A 1 73 ? 11.160 5.477 -4.742 1.00 92.06 73 VAL A O 1
ATOM 607 N N . LEU A 1 74 ? 9.505 4.230 -5.616 1.00 91.69 74 LEU A N 1
ATOM 608 C CA . LEU A 1 74 ? 10.199 2.954 -5.436 1.00 91.69 74 LEU A CA 1
ATOM 609 C C . LEU A 1 74 ? 11.123 2.617 -6.601 1.00 91.69 74 LEU A C 1
ATOM 611 O O . LEU A 1 74 ? 12.229 2.135 -6.363 1.00 91.69 74 LEU A O 1
ATOM 615 N N . ARG A 1 75 ? 10.670 2.861 -7.833 1.00 89.50 75 ARG A N 1
ATOM 616 C CA . ARG A 1 75 ? 11.396 2.504 -9.051 1.00 89.50 75 ARG A CA 1
ATOM 617 C C . ARG A 1 75 ? 12.590 3.416 -9.305 1.00 89.50 75 ARG A C 1
ATOM 619 O O . ARG A 1 75 ? 13.672 2.926 -9.597 1.00 89.50 75 ARG A O 1
ATOM 626 N N . ASP A 1 76 ? 12.388 4.732 -9.208 1.00 84.38 76 ASP A N 1
ATOM 627 C CA . ASP A 1 76 ? 13.335 5.711 -9.756 1.00 84.38 76 ASP A CA 1
ATOM 628 C C . ASP A 1 76 ? 14.151 6.433 -8.671 1.00 84.38 76 ASP A C 1
ATOM 630 O O . ASP A 1 76 ? 15.221 6.958 -8.959 1.00 84.38 76 ASP A O 1
ATOM 634 N N . GLN A 1 77 ? 13.672 6.470 -7.420 1.00 78.88 77 GLN A N 1
ATOM 635 C CA . GLN A 1 77 ? 14.371 7.162 -6.324 1.00 78.88 77 GLN A CA 1
ATOM 636 C C . GLN A 1 77 ? 15.147 6.228 -5.382 1.00 78.88 77 GLN A C 1
ATOM 638 O O . GLN A 1 77 ? 15.773 6.720 -4.447 1.00 78.88 77 GLN A O 1
ATOM 643 N N . ASP A 1 78 ? 15.063 4.908 -5.583 1.00 68.69 78 ASP A N 1
ATOM 644 C CA . ASP A 1 78 ? 15.618 3.849 -4.717 1.00 68.69 78 ASP A CA 1
ATOM 645 C C . ASP A 1 78 ? 15.366 4.058 -3.207 1.00 68.69 78 ASP A C 1
ATOM 647 O O . ASP A 1 78 ? 16.130 3.658 -2.3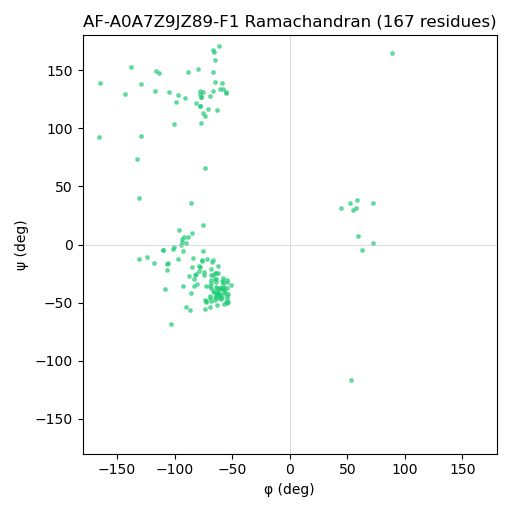34 1.00 68.69 78 ASP A O 1
ATOM 651 N N . LYS A 1 79 ? 14.234 4.685 -2.858 1.00 77.38 79 LYS A N 1
ATOM 652 C CA . LYS A 1 79 ? 13.854 5.001 -1.470 1.00 77.38 79 LYS A CA 1
ATOM 653 C C . LYS A 1 79 ? 13.125 3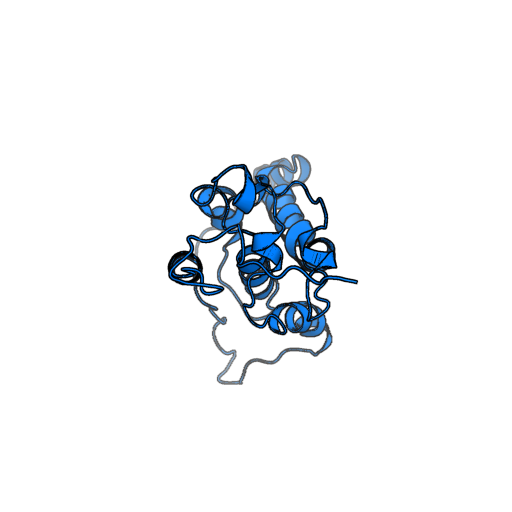.846 -0.779 1.00 77.38 79 LYS A C 1
ATOM 655 O O . LYS A 1 79 ? 12.238 4.080 0.042 1.00 77.38 79 LYS A O 1
ATOM 660 N N . LYS A 1 80 ? 13.506 2.604 -1.081 1.00 76.31 80 LYS A N 1
ATOM 661 C CA . LYS A 1 80 ? 12.895 1.380 -0.525 1.00 76.31 80 LYS A CA 1
ATOM 662 C C . LYS A 1 80 ? 13.036 1.264 0.998 1.00 76.31 80 LYS A C 1
ATOM 664 O O . LYS A 1 80 ? 12.284 0.527 1.623 1.00 76.31 80 LYS A O 1
ATOM 669 N N . GLU A 1 81 ? 13.965 2.003 1.599 1.00 79.69 81 GLU A N 1
ATOM 670 C CA . GLU A 1 81 ? 14.111 2.104 3.059 1.00 79.69 81 GLU A CA 1
ATOM 671 C C . GLU A 1 81 ? 13.195 3.159 3.693 1.00 79.69 81 GLU A C 1
ATOM 673 O O . GLU A 1 81 ? 12.952 3.124 4.893 1.00 79.69 81 GLU A O 1
ATOM 678 N N . LYS A 1 82 ? 12.690 4.114 2.902 1.00 87.44 82 LYS A N 1
ATOM 679 C CA . LYS A 1 82 ? 11.904 5.257 3.395 1.00 87.44 82 LYS A CA 1
ATOM 680 C C . LYS A 1 82 ? 10.419 5.145 3.089 1.00 87.44 82 LYS A C 1
ATOM 682 O O . LYS A 1 82 ? 9.645 5.910 3.648 1.00 87.44 82 LYS A O 1
ATOM 687 N N . PHE A 1 83 ? 10.023 4.271 2.168 1.00 94.31 83 PHE A N 1
ATOM 688 C CA . PHE A 1 83 ? 8.634 4.079 1.774 1.00 94.31 83 PHE A CA 1
ATOM 689 C C . PHE A 1 83 ? 8.358 2.607 1.497 1.00 94.31 83 PHE A C 1
ATOM 691 O O . PHE A 1 83 ? 9.053 1.982 0.699 1.00 94.31 83 PHE A O 1
ATOM 698 N N . VAL A 1 84 ? 7.296 2.070 2.097 1.00 95.12 84 VAL A N 1
ATOM 699 C CA . VAL A 1 84 ? 6.912 0.666 1.886 1.00 95.12 84 VAL A CA 1
ATOM 700 C C . VAL A 1 84 ? 6.241 0.416 0.539 1.00 95.12 84 VAL A C 1
ATOM 702 O O . VAL A 1 84 ? 6.123 -0.724 0.113 1.00 95.12 84 VAL A O 1
ATOM 705 N N . GLY A 1 85 ? 5.799 1.451 -0.173 1.00 95.62 85 GLY A N 1
ATOM 706 C CA . GLY A 1 85 ? 5.152 1.278 -1.470 1.00 95.62 85 GLY A CA 1
ATOM 707 C C . GLY A 1 85 ? 3.641 1.070 -1.419 1.00 95.62 85 GLY A C 1
ATOM 708 O O . GLY A 1 85 ? 3.073 0.726 -0.380 1.00 95.62 85 GLY A O 1
ATOM 709 N N . PRO A 1 86 ? 2.965 1.227 -2.571 1.00 97.06 86 PRO A N 1
ATOM 710 C CA . PRO A 1 86 ? 1.508 1.154 -2.658 1.00 97.06 86 PRO A CA 1
ATOM 711 C C . PRO A 1 86 ? 0.930 -0.175 -2.162 1.00 97.06 86 PRO A C 1
ATOM 713 O O . PRO A 1 86 ? -0.076 -0.165 -1.457 1.00 97.06 86 PRO A O 1
ATOM 716 N N . ARG A 1 87 ? 1.578 -1.316 -2.435 1.00 96.94 87 ARG A N 1
ATOM 717 C CA . ARG A 1 87 ? 1.087 -2.626 -1.976 1.00 96.94 87 ARG A CA 1
ATOM 718 C C . ARG A 1 87 ? 0.962 -2.712 -0.455 1.00 96.94 87 ARG A C 1
ATOM 720 O O . ARG A 1 87 ? -0.024 -3.241 0.063 1.00 96.94 87 ARG A O 1
ATOM 727 N N . PHE A 1 88 ? 1.967 -2.237 0.270 1.00 97.31 88 PHE A N 1
ATOM 728 C CA . PHE A 1 88 ? 1.974 -2.315 1.728 1.00 97.31 88 PHE A CA 1
ATOM 729 C C . PHE A 1 88 ? 1.164 -1.193 2.367 1.00 97.31 88 PHE A C 1
ATOM 731 O O . PHE A 1 88 ? 0.556 -1.420 3.408 1.00 97.31 88 PHE A O 1
ATOM 738 N N . MET A 1 89 ? 1.010 -0.051 1.695 1.00 97.25 89 MET A N 1
ATOM 739 C CA . MET A 1 89 ? 0.016 0.947 2.096 1.00 97.25 89 MET A CA 1
ATOM 740 C C . MET A 1 89 ? -1.410 0.384 2.027 1.00 97.25 89 MET A C 1
ATOM 742 O O . MET A 1 89 ? -2.192 0.612 2.940 1.00 97.25 89 MET A O 1
ATOM 746 N N . ILE A 1 90 ? -1.741 -0.438 1.025 1.00 97.38 90 ILE A N 1
ATOM 747 C CA . ILE A 1 90 ? -3.047 -1.121 0.967 1.00 97.38 90 ILE A CA 1
ATOM 748 C C . ILE A 1 90 ? -3.195 -2.190 2.040 1.00 97.38 90 ILE A C 1
ATOM 750 O O . ILE A 1 90 ? -4.265 -2.324 2.636 1.00 97.38 90 ILE A O 1
ATOM 754 N N . ARG A 1 91 ? -2.113 -2.900 2.371 1.00 97.12 91 ARG A N 1
ATOM 755 C CA . ARG A 1 91 ? -2.121 -3.802 3.527 1.00 97.12 91 ARG A CA 1
ATOM 756 C C . ARG A 1 91 ? -2.428 -3.049 4.819 1.00 97.12 91 ARG A C 1
ATOM 758 O O . ARG A 1 91 ? -3.274 -3.503 5.583 1.00 97.12 91 ARG A O 1
ATOM 765 N N . LEU A 1 92 ? -1.777 -1.912 5.042 1.00 97.38 92 LEU A N 1
ATOM 766 C CA . LEU A 1 92 ? -1.999 -1.062 6.209 1.00 97.38 92 LEU A CA 1
ATOM 767 C C . LEU A 1 92 ? -3.432 -0.514 6.224 1.00 97.38 92 LEU A C 1
ATOM 769 O O . LEU A 1 92 ? -4.093 -0.604 7.250 1.00 97.38 92 LEU A O 1
ATOM 773 N N . ALA A 1 93 ? -3.958 -0.068 5.080 1.00 96.50 93 ALA A N 1
ATOM 774 C CA . ALA A 1 93 ? -5.335 0.412 4.958 1.00 96.50 93 ALA A CA 1
ATOM 775 C C . ALA A 1 93 ? -6.341 -0.690 5.313 1.00 96.50 93 ALA A C 1
ATOM 777 O O . ALA A 1 93 ? -7.277 -0.454 6.070 1.00 96.50 93 ALA A O 1
ATOM 778 N N . SER A 1 94 ? -6.102 -1.921 4.845 1.00 95.88 94 SER A N 1
ATOM 779 C CA . SER A 1 94 ? -6.951 -3.079 5.156 1.00 95.88 94 SER A CA 1
ATOM 780 C C . SER A 1 94 ? -7.003 -3.439 6.642 1.00 95.88 94 SER A C 1
ATOM 782 O O . SER A 1 94 ? -7.966 -4.076 7.059 1.00 95.88 94 SER A O 1
ATOM 784 N N . LEU A 1 95 ? -5.975 -3.076 7.417 1.00 96.12 95 LEU A N 1
ATOM 785 C CA . LEU A 1 95 ? -5.902 -3.314 8.860 1.00 96.12 95 LEU A CA 1
ATOM 786 C C . LEU A 1 95 ? -6.495 -2.148 9.638 1.00 96.12 95 LEU A C 1
ATOM 788 O O . LEU A 1 95 ? -7.422 -2.339 10.410 1.00 9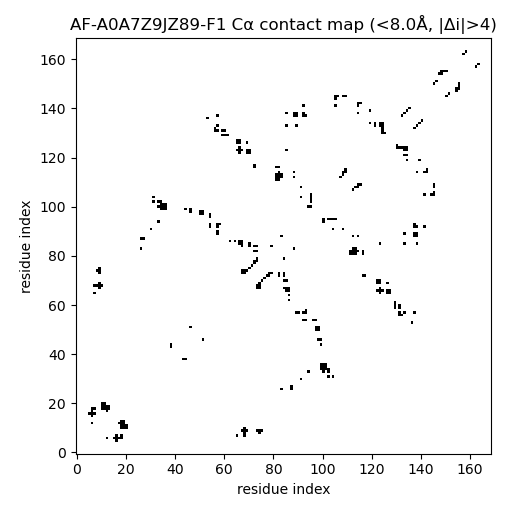6.12 95 LEU A O 1
ATOM 792 N N . GLU A 1 96 ? -6.022 -0.932 9.372 1.00 95.12 96 GLU A N 1
ATOM 793 C CA . GLU A 1 96 ? -6.455 0.263 10.099 1.00 95.12 96 GLU A CA 1
ATOM 794 C C . GLU A 1 96 ? -7.941 0.569 9.896 1.00 95.12 96 GLU A C 1
ATOM 796 O O . GLU A 1 96 ? -8.585 1.167 10.755 1.00 95.12 96 GLU A O 1
ATOM 801 N N . MET A 1 97 ? -8.503 0.199 8.745 1.00 93.44 97 MET A N 1
ATOM 802 C CA . MET A 1 97 ? -9.924 0.394 8.450 1.00 93.44 97 MET A CA 1
ATOM 803 C C . MET A 1 97 ? -10.773 -0.831 8.809 1.00 93.44 97 MET A C 1
ATOM 805 O O . MET A 1 97 ? -11.963 -0.851 8.511 1.00 93.44 97 MET A O 1
ATOM 809 N N . HIS A 1 98 ? -10.186 -1.861 9.421 1.00 94.19 98 HIS A N 1
ATOM 810 C CA . HIS A 1 98 ? -10.913 -3.066 9.786 1.00 94.19 98 HIS A CA 1
ATOM 811 C C . HIS A 1 98 ? -11.762 -2.835 11.047 1.00 94.19 98 HIS A C 1
ATOM 813 O O . HIS A 1 98 ? -11.205 -2.481 12.084 1.00 94.19 98 HIS A O 1
ATOM 819 N N . PRO A 1 99 ? -13.078 -3.126 11.035 1.00 91.69 99 PRO A N 1
ATOM 820 C CA . PRO A 1 99 ? -13.976 -2.773 12.143 1.00 91.69 99 PRO A CA 1
ATOM 821 C C . PRO A 1 99 ? -13.652 -3.477 13.469 1.00 91.69 99 PRO A C 1
ATOM 823 O O . PRO A 1 99 ? -14.002 -2.993 14.541 1.00 91.69 99 PRO A O 1
ATOM 826 N N . LEU A 1 100 ? -12.991 -4.635 13.406 1.00 92.00 100 LEU A N 1
ATOM 827 C CA . LEU A 1 100 ? -12.585 -5.399 14.591 1.00 92.00 100 LEU A CA 1
ATOM 828 C C . LEU A 1 100 ? -11.142 -5.166 15.048 1.00 92.00 100 LEU A C 1
ATOM 830 O O . LEU A 1 100 ? -10.793 -5.668 16.116 1.00 92.00 100 LEU A O 1
ATOM 834 N N . ASP A 1 101 ? -10.296 -4.514 14.245 1.00 94.06 101 ASP A N 1
ATOM 835 C CA . ASP A 1 101 ? -8.880 -4.376 14.603 1.00 94.06 101 ASP A CA 1
ATOM 836 C C . ASP A 1 101 ? -8.715 -3.278 15.653 1.00 94.06 101 ASP A C 1
ATOM 838 O O . ASP A 1 101 ? -9.283 -2.196 15.526 1.00 94.06 101 ASP A O 1
ATOM 842 N N . GLN A 1 102 ? -7.961 -3.575 16.706 1.00 94.25 102 GLN A N 1
ATOM 843 C CA . GLN A 1 102 ? -7.671 -2.630 17.789 1.00 94.25 102 GLN A CA 1
ATOM 844 C C . GLN A 1 102 ? -6.216 -2.168 17.795 1.00 94.25 102 GLN A C 1
ATOM 846 O O . GLN A 1 102 ? -5.833 -1.348 18.628 1.00 94.25 102 GLN A O 1
ATOM 851 N N . GLU A 1 103 ? -5.386 -2.719 16.915 1.00 96.25 103 GLU A N 1
ATOM 852 C CA . GLU A 1 103 ? -3.999 -2.298 16.805 1.00 96.25 103 GLU A CA 1
ATOM 853 C C . GLU A 1 103 ? -3.903 -0.950 16.082 1.00 96.25 103 GLU A C 1
ATOM 855 O O . GLU A 1 103 ? -4.482 -0.765 15.015 1.00 96.25 103 GLU A O 1
ATOM 860 N N . ASP A 1 104 ? -3.153 -0.016 16.667 1.00 95.31 104 ASP A N 1
ATOM 861 C CA . ASP A 1 104 ? -2.989 1.340 16.147 1.00 95.31 104 ASP A CA 1
ATOM 862 C C . ASP A 1 104 ? -1.653 1.468 15.412 1.00 95.31 104 ASP A C 1
ATOM 864 O O . ASP A 1 104 ? -0.587 1.578 16.028 1.00 95.31 104 ASP A O 1
ATOM 868 N N . ARG A 1 105 ? -1.693 1.471 14.075 1.00 96.81 105 ARG A N 1
ATOM 869 C CA . ARG A 1 105 ? -0.478 1.583 13.251 1.00 96.81 105 ARG A CA 1
ATOM 870 C C . ARG A 1 105 ? -0.257 2.990 12.723 1.00 96.81 105 ARG A C 1
ATOM 872 O O . ARG A 1 105 ? 0.777 3.218 12.097 1.00 96.81 105 ARG A O 1
ATOM 879 N N . ILE A 1 106 ? -1.143 3.953 12.983 1.00 96.81 106 ILE A N 1
ATOM 880 C CA . ILE A 1 106 ? -1.032 5.331 12.469 1.00 96.81 106 ILE A CA 1
ATOM 881 C C . ILE A 1 106 ? 0.331 5.988 12.790 1.00 96.81 106 ILE A C 1
ATOM 883 O O . ILE A 1 106 ? 0.919 6.589 11.883 1.00 96.81 106 ILE A O 1
ATOM 887 N N . PRO A 1 107 ? 0.920 5.848 14.001 1.00 95.75 107 PRO A N 1
ATOM 888 C CA . PRO A 1 107 ? 2.260 6.374 14.276 1.00 95.75 107 PRO A CA 1
ATOM 889 C C . PRO A 1 107 ? 3.353 5.732 13.409 1.00 95.75 107 PRO A C 1
ATOM 891 O O . PRO A 1 107 ? 4.216 6.436 12.882 1.00 95.75 107 PRO A O 1
ATOM 894 N N . LYS A 1 108 ? 3.295 4.409 13.205 1.00 95.94 108 LYS A N 1
ATOM 895 C CA . LYS A 1 108 ? 4.240 3.688 12.337 1.00 95.94 108 LYS A CA 1
ATOM 896 C C . LYS A 1 108 ? 4.046 4.047 10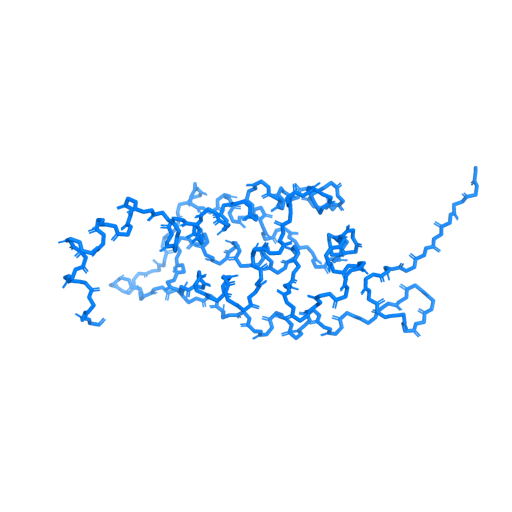.870 1.00 95.94 108 LYS A C 1
ATOM 898 O O . LYS A 1 108 ? 5.020 4.220 10.148 1.00 95.94 108 LYS A O 1
ATOM 903 N N . ILE A 1 109 ? 2.802 4.239 10.433 1.00 96.62 109 ILE A N 1
ATOM 904 C CA . ILE A 1 109 ? 2.465 4.678 9.074 1.00 96.62 109 ILE A CA 1
ATOM 905 C C . ILE A 1 109 ? 3.143 6.010 8.742 1.00 96.62 109 ILE A C 1
ATOM 907 O O . ILE A 1 109 ? 3.690 6.164 7.650 1.00 96.62 109 ILE A O 1
ATOM 911 N N . LYS A 1 110 ? 3.163 6.941 9.701 1.00 94.81 110 LYS A N 1
ATOM 912 C CA . LYS A 1 110 ? 3.868 8.219 9.577 1.00 94.81 110 LYS A CA 1
ATOM 913 C C . LYS A 1 110 ? 5.391 8.054 9.569 1.00 94.81 110 LYS A C 1
ATOM 915 O O . LYS A 1 110 ? 6.048 8.580 8.676 1.00 94.81 110 LYS A O 1
ATOM 920 N N . ASN A 1 111 ? 5.937 7.381 10.582 1.00 93.25 111 ASN A N 1
ATOM 921 C CA . ASN A 1 111 ? 7.367 7.460 10.900 1.00 93.25 111 ASN A CA 1
ATOM 922 C C . ASN A 1 111 ? 8.211 6.366 10.232 1.00 93.25 111 ASN A C 1
ATOM 924 O O . ASN A 1 111 ? 9.353 6.621 9.869 1.00 93.25 111 ASN A O 1
ATOM 928 N N . GLU A 1 112 ? 7.663 5.160 10.089 1.00 94.44 112 GLU A N 1
ATOM 929 C CA . GLU A 1 112 ? 8.394 3.965 9.645 1.00 94.44 112 GLU A CA 1
ATOM 930 C C . GLU A 1 112 ? 7.990 3.543 8.227 1.00 94.44 112 GLU A C 1
ATOM 932 O O . GLU A 1 112 ? 8.839 3.153 7.433 1.00 94.44 112 GLU A O 1
ATOM 937 N N . PHE A 1 113 ? 6.704 3.646 7.872 1.00 95.19 113 PHE A N 1
ATOM 938 C CA . PHE A 1 113 ? 6.216 3.178 6.569 1.00 95.19 113 PHE A CA 1
ATOM 939 C C . PHE A 1 113 ? 6.204 4.251 5.473 1.00 95.19 113 PHE A C 1
ATOM 941 O O . PHE A 1 113 ? 5.957 3.947 4.302 1.00 95.19 113 PHE A O 1
ATOM 948 N N . GLY A 1 114 ? 6.511 5.500 5.826 1.00 93.38 114 GLY A N 1
ATOM 949 C CA . GLY A 1 114 ? 6.766 6.558 4.854 1.00 93.38 114 GLY A CA 1
ATOM 950 C C . GLY A 1 114 ? 5.532 7.070 4.127 1.00 93.38 114 GLY A C 1
ATOM 951 O O . GLY A 1 114 ? 5.626 7.407 2.948 1.00 93.38 114 GLY A O 1
ATOM 952 N N . SER A 1 115 ? 4.370 7.145 4.783 1.00 93.75 115 SER A N 1
ATOM 953 C CA . SER A 1 115 ? 3.129 7.607 4.139 1.00 93.75 115 SER A CA 1
ATOM 954 C C . SER A 1 115 ? 3.245 8.981 3.463 1.00 93.75 115 SER A C 1
ATOM 956 O O . SER A 1 115 ? 2.606 9.228 2.436 1.00 93.75 115 SER A O 1
ATOM 958 N N . GLY A 1 116 ? 4.110 9.851 3.993 1.00 92.62 116 GLY A N 1
ATOM 959 C CA . GLY A 1 116 ? 4.417 11.171 3.437 1.00 92.62 116 GLY A CA 1
ATOM 960 C C . GLY A 1 116 ? 5.166 11.150 2.100 1.00 92.62 116 GLY A C 1
ATOM 961 O O . GLY A 1 116 ? 5.176 12.157 1.403 1.00 92.62 116 GLY A O 1
ATOM 962 N N . MET A 1 117 ? 5.748 10.015 1.705 1.00 93.38 117 MET A N 1
ATOM 963 C CA . MET A 1 117 ? 6.494 9.881 0.449 1.00 93.38 117 MET A CA 1
ATOM 964 C C . MET A 1 117 ? 5.586 9.734 -0.778 1.00 93.38 117 MET A C 1
ATOM 966 O O . MET A 1 117 ? 6.037 9.932 -1.905 1.00 93.38 117 MET A O 1
ATOM 970 N N . CYS A 1 118 ? 4.317 9.357 -0.591 1.00 94.38 118 CYS A N 1
ATOM 971 C CA . CYS A 1 118 ? 3.390 9.195 -1.704 1.00 94.38 118 CYS A CA 1
ATOM 972 C C . CYS A 1 118 ? 2.872 10.553 -2.205 1.00 94.38 118 CYS A C 1
ATOM 974 O O . CYS A 1 118 ? 2.154 11.255 -1.484 1.00 94.38 118 CYS A O 1
ATOM 976 N N . ASN A 1 119 ? 3.154 10.850 -3.477 1.00 92.69 119 ASN A N 1
ATOM 977 C CA . ASN A 1 119 ? 2.730 12.071 -4.176 1.00 92.69 119 ASN A CA 1
ATOM 978 C C . ASN A 1 119 ? 1.348 11.966 -4.847 1.00 92.69 119 ASN A C 1
ATOM 980 O O . ASN A 1 119 ? 0.967 12.878 -5.568 1.00 92.69 119 ASN A O 1
ATOM 984 N N . ILE A 1 120 ? 0.602 10.872 -4.637 1.00 94.69 120 ILE A N 1
ATOM 985 C CA . ILE A 1 120 ? -0.787 10.722 -5.124 1.00 94.69 120 ILE A CA 1
ATOM 986 C C . ILE A 1 120 ? -0.881 10.865 -6.664 1.00 94.69 120 ILE A C 1
ATOM 988 O O . ILE A 1 120 ? -1.825 11.407 -7.220 1.00 94.69 120 ILE A O 1
ATOM 992 N N . THR A 1 121 ? 0.105 10.339 -7.394 1.00 94.19 121 THR A N 1
ATOM 993 C CA . THR A 1 121 ? 0.141 10.383 -8.873 1.00 94.19 121 THR A CA 1
ATOM 994 C C . THR A 1 121 ? -0.827 9.391 -9.533 1.00 94.19 121 THR A C 1
ATOM 996 O O . THR A 1 121 ? -0.952 9.378 -10.748 1.00 94.19 121 THR A O 1
ATOM 999 N N . ARG A 1 122 ? -1.505 8.539 -8.752 1.00 95.56 122 ARG A N 1
ATOM 1000 C CA . ARG A 1 122 ? -2.482 7.523 -9.198 1.00 95.56 122 ARG A CA 1
ATOM 1001 C C . ARG A 1 122 ? -1.967 6.403 -10.109 1.00 95.56 122 ARG A C 1
ATOM 1003 O O . ARG A 1 122 ? -2.699 5.442 -10.306 1.00 95.56 122 ARG A O 1
ATOM 1010 N N . CYS A 1 123 ? -0.702 6.430 -10.536 1.00 95.31 123 CYS A N 1
ATOM 1011 C CA . CYS A 1 123 ? -0.119 5.393 -11.399 1.00 95.31 123 CYS A CA 1
ATOM 1012 C C . CYS A 1 123 ? -0.333 3.958 -10.880 1.00 95.31 123 CYS A C 1
ATOM 1014 O O . CYS A 1 123 ? -0.552 3.040 -11.661 1.00 95.31 123 CYS A O 1
ATOM 1016 N N . CYS A 1 124 ? -0.314 3.758 -9.559 1.00 97.12 124 CYS A N 1
ATOM 1017 C CA . CYS A 1 124 ? -0.562 2.459 -8.940 1.00 97.12 124 CYS A CA 1
ATOM 1018 C C . CYS A 1 124 ? -2.006 1.957 -9.087 1.00 97.12 124 CYS A C 1
ATOM 1020 O O . CYS A 1 124 ? -2.196 0.744 -9.160 1.00 97.12 124 CYS A O 1
ATOM 1022 N N . THR A 1 125 ? -2.996 2.855 -9.101 1.00 97.38 125 THR A N 1
ATOM 1023 C CA . THR A 1 125 ? -4.408 2.507 -9.314 1.00 97.38 125 THR A CA 1
ATOM 1024 C C . THR A 1 125 ? -4.612 2.043 -10.755 1.00 97.38 125 THR A C 1
ATOM 1026 O O . THR A 1 125 ? -5.209 0.993 -10.974 1.00 97.38 125 THR A O 1
ATOM 1029 N N . ASP A 1 126 ? -4.059 2.778 -11.722 1.00 97.06 126 ASP A N 1
ATOM 1030 C CA . ASP A 1 126 ? -4.321 2.553 -13.150 1.00 97.06 126 ASP A CA 1
ATOM 1031 C C . ASP A 1 126 ? -3.808 1.195 -13.651 1.00 97.06 126 ASP A C 1
ATOM 1033 O O . ASP A 1 126 ? -4.390 0.604 -14.556 1.00 97.06 126 ASP A O 1
ATOM 1037 N N . VAL A 1 127 ? -2.739 0.670 -13.043 1.00 97.62 127 VAL A N 1
ATOM 1038 C CA . VAL A 1 127 ? -2.157 -0.631 -13.420 1.00 97.62 127 VAL A CA 1
ATOM 1039 C C . VAL A 1 127 ? -2.664 -1.811 -12.597 1.00 97.62 127 VAL A C 1
ATOM 1041 O O . VAL A 1 127 ? -2.188 -2.930 -12.786 1.00 97.62 127 VAL A O 1
ATOM 1044 N N . CYS A 1 128 ? -3.560 -1.594 -11.631 1.00 98.12 128 CYS A N 1
ATOM 1045 C CA . CYS A 1 128 ? -4.019 -2.677 -10.771 1.00 98.12 128 CYS A CA 1
ATOM 1046 C C . CYS A 1 128 ? -4.925 -3.642 -11.561 1.00 98.12 128 CYS A C 1
ATOM 1048 O O . CYS A 1 128 ? -6.023 -3.241 -11.948 1.00 98.12 128 CYS A O 1
ATOM 1050 N N . PRO A 1 129 ? -4.536 -4.921 -11.745 1.00 98.12 129 PRO A N 1
ATOM 1051 C CA . PRO A 1 129 ? -5.352 -5.878 -12.499 1.00 98.12 129 PRO A CA 1
ATOM 1052 C C . PRO A 1 129 ? -6.652 -6.249 -11.771 1.00 98.12 129 PRO A C 1
ATOM 1054 O O . PRO A 1 129 ? -7.615 -6.664 -12.395 1.00 98.12 129 PRO A O 1
ATOM 1057 N N . GLU A 1 130 ? -6.689 -6.053 -10.452 1.00 97.94 130 GLU A N 1
ATOM 1058 C CA . GLU A 1 130 ? -7.852 -6.307 -9.590 1.00 97.94 130 GLU A CA 1
ATOM 1059 C C . GLU A 1 130 ? -8.748 -5.067 -9.425 1.00 97.94 130 GLU A C 1
ATOM 1061 O O . GLU A 1 130 ? -9.666 -5.058 -8.603 1.00 97.94 130 GLU A O 1
ATOM 1066 N N . HIS A 1 131 ? -8.454 -3.992 -10.168 1.00 96.50 131 HIS A N 1
ATOM 1067 C CA . HIS A 1 131 ? -9.205 -2.733 -10.172 1.00 96.50 131 HIS A CA 1
ATOM 1068 C C . HIS A 1 131 ? -9.381 -2.087 -8.787 1.00 96.50 131 HIS A C 1
ATOM 1070 O O . HIS A 1 131 ? -10.355 -1.376 -8.531 1.00 96.50 131 HIS A O 1
ATOM 1076 N N . ILE A 1 132 ? -8.419 -2.315 -7.889 1.00 97.31 132 ILE A N 1
ATOM 1077 C CA . ILE A 1 132 ? -8.396 -1.703 -6.561 1.00 97.31 132 ILE A CA 1
ATOM 1078 C C . ILE A 1 132 ? -8.116 -0.207 -6.728 1.00 97.31 132 ILE A C 1
ATOM 1080 O O . ILE A 1 132 ? -7.112 0.187 -7.325 1.00 97.31 132 ILE A O 1
ATOM 1084 N N . GLN A 1 133 ? -8.957 0.630 -6.134 1.00 96.75 133 GLN A N 1
ATOM 1085 C CA . GLN A 1 133 ? -8.791 2.073 -5.997 1.00 96.75 133 GLN A CA 1
ATOM 1086 C C . GLN A 1 133 ? -7.722 2.375 -4.940 1.00 96.75 133 GLN A C 1
ATOM 1088 O O . GLN A 1 133 ? -7.986 2.922 -3.866 1.00 96.75 133 GLN A O 1
ATOM 1093 N N . ILE A 1 134 ? -6.481 1.982 -5.250 1.00 97.19 134 ILE A N 1
ATOM 1094 C CA . ILE A 1 134 ? -5.337 2.015 -4.333 1.00 97.19 134 ILE A CA 1
ATOM 1095 C C . ILE A 1 134 ? -5.146 3.418 -3.753 1.00 97.19 134 ILE A C 1
ATOM 1097 O O . ILE A 1 134 ? -4.962 3.600 -2.549 1.00 97.19 134 ILE A O 1
ATOM 1101 N N . THR A 1 135 ? -5.186 4.421 -4.623 1.00 97.06 135 THR A N 1
ATOM 1102 C CA . THR A 1 135 ? -4.954 5.809 -4.230 1.00 97.06 135 THR A CA 1
ATOM 1103 C C . THR A 1 135 ? -6.139 6.384 -3.458 1.00 97.06 135 THR A C 1
ATOM 1105 O O . THR A 1 135 ? -5.950 6.835 -2.329 1.00 97.06 135 THR A O 1
ATOM 1108 N N . ASP A 1 136 ? -7.336 6.329 -4.042 1.00 96.06 136 ASP A N 1
ATOM 1109 C CA . ASP A 1 136 ? -8.531 7.023 -3.544 1.00 96.06 136 ASP A CA 1
ATOM 1110 C C . ASP A 1 136 ? -9.113 6.396 -2.287 1.00 96.06 136 ASP A C 1
ATOM 1112 O O . ASP A 1 136 ? -9.341 7.082 -1.295 1.00 96.06 136 ASP A O 1
ATOM 1116 N N . ASN A 1 137 ? -9.307 5.079 -2.296 1.00 95.62 137 ASN A N 1
ATOM 1117 C CA . ASN A 1 137 ? -9.965 4.403 -1.186 1.00 95.62 137 ASN A CA 1
ATOM 1118 C C . ASN A 1 137 ? -8.963 3.999 -0.099 1.00 95.62 137 ASN A C 1
ATOM 1120 O O . ASN A 1 137 ? -9.346 3.915 1.072 1.00 95.62 137 ASN A O 1
ATOM 1124 N N . GLY A 1 138 ? -7.694 3.778 -0.465 1.00 95.81 138 GLY A N 1
ATOM 1125 C CA . GLY A 1 138 ? -6.649 3.263 0.421 1.00 95.81 138 GLY A CA 1
ATOM 1126 C C . GLY A 1 138 ? -5.657 4.310 0.938 1.00 95.81 138 GLY A C 1
ATOM 1127 O O . GLY A 1 138 ? -5.618 4.594 2.135 1.00 95.81 138 GLY A O 1
ATOM 1128 N N . ILE A 1 139 ? -4.812 4.860 0.058 1.00 96.75 139 ILE A N 1
ATOM 1129 C CA . ILE A 1 139 ? -3.675 5.707 0.462 1.00 96.75 139 ILE A CA 1
ATOM 1130 C C . ILE A 1 139 ? -4.115 7.086 0.956 1.00 96.75 139 ILE A C 1
ATOM 1132 O O . ILE A 1 139 ? -3.634 7.509 2.006 1.00 96.75 139 ILE A O 1
ATOM 1136 N N . ILE A 1 140 ? -4.981 7.796 0.223 1.00 97.12 140 ILE A N 1
ATOM 1137 C CA . ILE A 1 140 ? -5.487 9.116 0.645 1.00 97.12 140 ILE A CA 1
ATOM 1138 C C . ILE A 1 140 ? -6.092 9.031 2.056 1.00 97.12 140 ILE A C 1
ATOM 1140 O O . ILE A 1 140 ? -5.635 9.767 2.926 1.00 97.12 140 ILE A O 1
ATOM 1144 N N . PRO A 1 141 ? -6.975 8.068 2.359 1.00 95.88 141 PRO A N 1
ATOM 1145 C CA . PRO A 1 141 ? -7.663 8.022 3.647 1.00 95.88 141 PRO A CA 1
ATOM 1146 C C . PRO A 1 141 ? -6.748 7.561 4.788 1.00 95.88 141 PRO A C 1
ATOM 1148 O O . PRO A 1 141 ? -6.919 7.958 5.938 1.00 95.88 141 PRO A O 1
ATOM 1151 N N . LEU A 1 142 ? -5.705 6.777 4.487 1.00 95.75 142 LEU A N 1
ATOM 1152 C CA . LEU A 1 142 ? -4.611 6.565 5.437 1.00 95.75 142 LEU A CA 1
ATOM 1153 C C . LEU A 1 142 ? -3.838 7.856 5.729 1.00 95.75 142 LEU A C 1
ATOM 1155 O O . LEU A 1 142 ? -3.481 8.102 6.880 1.00 95.75 142 LEU A O 1
ATOM 1159 N N . LYS A 1 143 ? -3.543 8.660 4.701 1.00 95.94 143 LYS A N 1
ATOM 1160 C CA . LYS A 1 143 ? -2.841 9.938 4.869 1.00 95.94 143 LYS A CA 1
ATOM 1161 C C . LYS A 1 143 ? -3.693 10.937 5.646 1.00 95.94 143 LYS A C 1
ATOM 1163 O O . LYS A 1 143 ? -3.141 11.576 6.530 1.00 95.94 143 LYS A O 1
ATOM 1168 N N . GLU A 1 144 ? -4.994 11.019 5.383 1.00 95.56 144 GLU A N 1
ATOM 1169 C CA . GLU A 1 144 ? -5.947 11.836 6.151 1.00 95.56 144 GLU A CA 1
ATOM 1170 C C . GLU A 1 144 ? -5.879 11.486 7.640 1.00 95.56 144 GLU A C 1
ATOM 1172 O O . GLU A 1 144 ? -5.567 12.349 8.449 1.00 95.56 144 GLU A O 1
ATOM 1177 N N . ARG A 1 145 ? -5.956 10.199 8.007 1.00 94.44 145 ARG A N 1
ATOM 1178 C CA . ARG A 1 145 ? -5.803 9.762 9.411 1.00 94.44 145 ARG A CA 1
ATOM 1179 C C . ARG A 1 145 ? -4.467 10.163 10.048 1.00 94.44 145 ARG A C 1
ATOM 1181 O O . ARG A 1 145 ? -4.409 10.434 11.248 1.00 94.44 145 ARG A O 1
ATOM 1188 N N . VAL A 1 146 ? -3.375 10.172 9.277 1.00 95.12 146 VAL A N 1
ATOM 1189 C CA . VAL A 1 146 ? -2.075 10.680 9.754 1.00 95.12 146 VAL A CA 1
ATOM 1190 C C . VAL A 1 146 ? -2.127 12.199 9.950 1.00 95.12 146 VAL A C 1
ATOM 1192 O O . VAL A 1 146 ? -1.622 12.700 10.955 1.00 95.12 146 VAL A O 1
ATOM 1195 N N . VAL A 1 147 ? -2.718 12.928 9.003 1.00 94.06 147 VAL A N 1
ATOM 1196 C CA . VAL A 1 147 ? -2.856 14.389 9.043 1.00 94.06 147 VAL A CA 1
ATOM 1197 C C . VAL A 1 147 ? -3.715 14.821 10.228 1.00 94.06 147 VAL A C 1
ATOM 1199 O O . VAL A 1 147 ? -3.229 15.584 11.061 1.00 94.06 147 VAL A O 1
ATOM 1202 N N . ASP A 1 148 ? -4.905 14.250 10.385 1.00 91.62 148 ASP A N 1
ATOM 1203 C CA . ASP A 1 148 ? -5.847 14.573 11.461 1.00 91.62 148 ASP A CA 1
ATOM 1204 C C . ASP A 1 148 ? -5.227 14.368 12.848 1.00 91.62 148 ASP A C 1
ATOM 1206 O O . ASP A 1 148 ? -5.439 15.144 13.777 1.00 91.62 148 ASP A O 1
ATOM 1210 N N . ARG A 1 149 ? -4.406 13.322 13.006 1.00 90.25 149 ARG A N 1
ATOM 1211 C CA . ARG A 1 149 ? -3.798 13.004 14.301 1.00 90.25 149 ARG A CA 1
ATOM 1212 C C . ARG A 1 149 ? -2.572 13.857 14.633 1.00 90.25 149 ARG A C 1
ATOM 1214 O O . ARG A 1 149 ? -2.317 14.101 15.811 1.00 90.25 149 ARG A O 1
ATOM 1221 N N . PHE A 1 150 ? -1.770 14.244 13.641 1.00 90.50 150 PHE A N 1
ATOM 1222 C CA . PHE A 1 150 ? -0.447 14.836 13.887 1.00 90.50 150 PHE A CA 1
ATOM 1223 C C . PHE A 1 150 ? -0.271 16.270 13.389 1.00 90.50 150 PHE A C 1
ATOM 1225 O O . PHE A 1 150 ? 0.704 16.908 13.784 1.00 90.50 150 PHE A O 1
ATOM 1232 N N . TYR A 1 151 ? -1.157 16.756 12.524 1.00 89.19 151 TYR A N 1
ATOM 1233 C CA . TYR A 1 151 ? -0.996 18.028 11.822 1.00 89.19 151 TYR A CA 1
ATOM 1234 C C . TYR A 1 151 ? -2.238 18.928 11.885 1.00 89.19 151 TYR A C 1
ATOM 1236 O O . TYR A 1 151 ? -2.110 20.109 11.574 1.00 89.19 151 TYR A O 1
ATOM 1244 N N . ASP A 1 152 ? -3.402 18.425 12.310 1.00 91.25 152 ASP A N 1
ATOM 1245 C CA . ASP A 1 152 ? -4.601 19.248 12.498 1.00 91.25 152 ASP A CA 1
ATOM 1246 C C . ASP A 1 152 ? -4.502 20.099 13.789 1.00 91.25 152 ASP A C 1
ATOM 1248 O O . ASP A 1 152 ? -4.508 19.556 14.905 1.00 91.25 152 ASP A O 1
ATOM 1252 N N . PRO A 1 153 ? -4.417 21.442 13.675 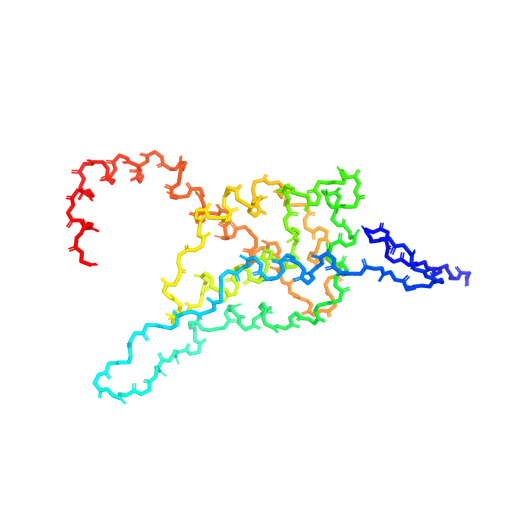1.00 87.75 153 PRO A N 1
ATOM 1253 C CA . PRO A 1 153 ? -4.300 22.328 14.828 1.00 87.75 153 PRO A CA 1
ATOM 1254 C C . PRO A 1 153 ? -5.569 22.359 15.685 1.00 87.75 153 PRO A C 1
ATOM 1256 O O . PRO A 1 153 ? -5.466 22.542 16.897 1.00 87.75 153 PRO A O 1
ATOM 1259 N N . VAL A 1 154 ? -6.752 22.165 15.095 1.00 88.19 154 VAL A N 1
ATOM 1260 C CA . VAL A 1 154 ? -8.027 22.159 15.823 1.00 88.19 154 VAL A CA 1
ATOM 1261 C C . VAL A 1 154 ? -8.087 20.930 16.718 1.00 88.19 154 VAL A C 1
ATOM 1263 O O . VAL A 1 154 ? -8.319 21.058 17.921 1.00 88.19 154 VAL A O 1
ATOM 1266 N N . MET A 1 155 ? -7.780 19.755 16.166 1.00 83.69 155 MET A N 1
ATOM 1267 C CA . MET A 1 155 ? -7.716 18.513 16.940 1.00 83.69 155 MET A CA 1
ATOM 1268 C C . MET A 1 155 ? -6.608 18.540 17.993 1.00 83.69 155 MET A C 1
ATOM 1270 O O . MET A 1 155 ? -6.800 18.037 19.101 1.00 83.69 155 MET A O 1
ATOM 1274 N N . TRP A 1 156 ? -5.461 19.157 17.703 1.00 82.69 156 TRP A N 1
ATOM 1275 C CA . TRP A 1 156 ? -4.393 19.322 18.690 1.00 82.69 156 TRP A CA 1
ATOM 1276 C C . TRP A 1 156 ? -4.812 20.214 19.864 1.00 82.69 156 TRP A C 1
ATOM 1278 O O . TRP A 1 156 ? -4.621 19.830 21.020 1.00 82.69 156 TRP A O 1
ATOM 1288 N N . ILE A 1 157 ? -5.417 21.374 19.584 1.00 86.75 157 ILE A N 1
ATOM 1289 C CA . ILE A 1 157 ? -5.939 22.283 20.614 1.00 86.75 157 ILE A CA 1
ATOM 1290 C C . ILE A 1 157 ? -7.028 21.579 21.427 1.00 86.75 157 ILE A C 1
ATOM 1292 O O . ILE A 1 157 ? -6.975 21.603 22.656 1.00 86.75 157 ILE A O 1
ATOM 1296 N N . TYR A 1 158 ? -7.960 20.892 20.764 1.00 86.75 158 TYR A N 1
ATOM 1297 C CA . TYR A 1 158 ? -9.007 20.116 21.423 1.00 86.75 158 TYR A CA 1
ATOM 1298 C C . TYR A 1 158 ? -8.423 19.053 22.364 1.00 86.75 158 TYR A C 1
ATOM 1300 O O . TYR A 1 158 ? -8.752 19.025 23.547 1.00 86.75 158 TYR A O 1
ATOM 1308 N N . ASN A 1 159 ? -7.485 18.232 21.885 1.00 83.69 159 ASN A N 1
ATOM 1309 C CA . ASN A 1 159 ? -6.838 17.201 22.699 1.00 83.69 159 ASN A CA 1
ATOM 1310 C C . ASN A 1 159 ? -6.011 17.793 23.850 1.00 83.69 159 ASN A C 1
ATOM 1312 O O . ASN A 1 159 ? -5.925 17.193 24.916 1.00 83.69 159 ASN A O 1
ATOM 1316 N N . LYS A 1 160 ? -5.416 18.976 23.673 1.00 82.75 160 LYS A N 1
ATOM 1317 C CA . LYS A 1 160 ? -4.664 19.658 24.734 1.00 82.75 160 LYS A CA 1
ATOM 1318 C C . LYS A 1 160 ? -5.575 20.245 25.816 1.00 82.75 160 LYS A C 1
ATOM 1320 O O . LYS A 1 160 ? -5.195 20.238 26.983 1.00 82.75 160 LYS A O 1
ATOM 1325 N N . LEU A 1 161 ? -6.749 20.752 25.437 1.00 86.81 161 LEU A N 1
ATOM 1326 C CA . LEU A 1 161 ? -7.716 21.355 26.358 1.00 86.81 161 LEU A CA 1
ATOM 1327 C C . LEU A 1 161 ? -8.603 20.313 27.054 1.00 86.81 161 LEU A C 1
ATOM 1329 O O . LEU A 1 161 ? -8.925 20.480 28.226 1.00 86.81 161 LEU A O 1
ATOM 1333 N N . PHE A 1 162 ? -8.970 19.234 26.357 1.00 83.56 162 PHE A N 1
ATOM 1334 C CA . PHE A 1 162 ? -9.976 18.267 26.815 1.00 83.56 162 PHE A CA 1
ATOM 1335 C C . PHE A 1 162 ? -9.474 16.812 26.880 1.00 83.56 162 PHE A C 1
ATOM 1337 O O . PHE A 1 162 ? -10.153 15.953 27.434 1.00 83.56 162 PHE A O 1
ATOM 1344 N N . GLY A 1 163 ? -8.291 16.502 26.339 1.00 64.88 163 GLY A N 1
ATOM 1345 C CA . GLY A 1 163 ? -7.802 15.126 26.159 1.00 64.88 163 GLY A CA 1
ATOM 1346 C C . GLY A 1 163 ? -6.996 14.527 27.319 1.00 64.88 163 GLY A C 1
ATOM 1347 O O . GLY A 1 163 ? -6.591 13.369 27.230 1.00 64.88 163 GLY A O 1
ATOM 1348 N N . ASN A 1 164 ? -6.788 15.244 28.430 1.00 51.84 164 ASN A N 1
ATOM 1349 C CA . ASN A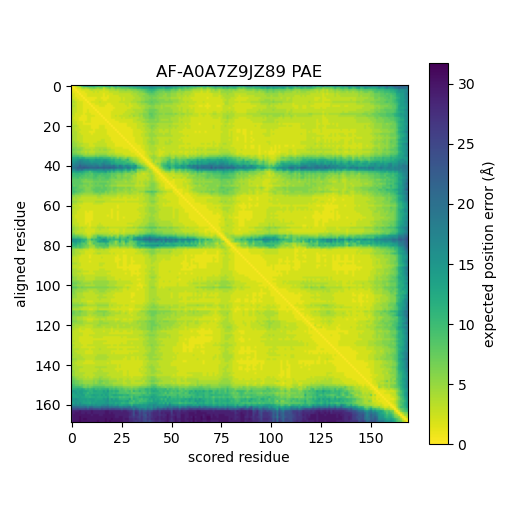 1 164 ? -6.028 14.740 29.590 1.00 51.84 164 ASN A CA 1
ATOM 1350 C C . ASN A 1 164 ? -6.780 13.710 30.471 1.00 51.84 164 ASN A C 1
ATOM 1352 O O . ASN A 1 164 ? -6.356 13.447 31.592 1.00 51.84 164 ASN A O 1
ATOM 1356 N N . GLY A 1 165 ? -7.867 13.099 29.986 1.00 49.25 165 GLY A N 1
ATOM 1357 C CA . GLY A 1 165 ? -8.684 12.150 30.758 1.00 49.25 165 GLY A CA 1
ATOM 1358 C C . GLY A 1 165 ? -8.623 10.673 30.345 1.00 49.25 165 GLY A C 1
ATOM 1359 O O . GLY A 1 165 ? -9.238 9.859 31.020 1.00 49.25 165 GLY A O 1
ATOM 1360 N N . ALA A 1 166 ? -7.933 10.291 29.261 1.00 46.16 166 ALA A N 1
ATOM 1361 C CA . ALA A 1 166 ? -8.097 8.949 28.668 1.00 46.16 166 ALA A CA 1
ATOM 1362 C C . ALA A 1 166 ? -6.781 8.198 28.382 1.00 46.16 166 ALA A C 1
ATOM 1364 O O . ALA A 1 166 ? -6.636 7.537 27.354 1.00 46.16 166 ALA A O 1
ATOM 1365 N N . LYS A 1 167 ? -5.802 8.290 29.287 1.00 43.84 167 LYS A N 1
ATOM 1366 C CA . LYS A 1 167 ? -4.641 7.384 29.313 1.00 43.84 167 LYS A CA 1
ATOM 1367 C C . LYS A 1 167 ? -4.399 6.875 30.730 1.00 43.84 167 LYS A C 1
ATOM 1369 O O . LYS A 1 167 ? -3.464 7.320 31.383 1.00 43.84 167 LYS A O 1
ATOM 1374 N N . GLN A 1 168 ? -5.252 5.964 31.185 1.00 39.28 168 GLN A N 1
ATOM 1375 C CA . GLN A 1 168 ? -4.961 4.988 32.238 1.00 39.28 168 GLN A CA 1
ATOM 1376 C C . GLN A 1 168 ? -6.054 3.909 32.202 1.00 39.28 168 GLN A C 1
ATOM 1378 O O . GLN A 1 168 ? -7.126 4.113 32.757 1.00 39.28 168 GLN A O 1
ATOM 1383 N N . GLU A 1 169 ? -5.794 2.830 31.459 1.00 32.72 169 GLU A N 1
ATOM 1384 C CA . GLU A 1 169 ? -6.074 1.419 31.801 1.00 32.72 169 GLU A CA 1
ATOM 1385 C C . GLU A 1 169 ? -5.506 0.489 30.718 1.00 32.72 169 GLU A C 1
ATOM 1387 O O . GLU A 1 169 ? -5.711 0.768 29.513 1.00 32.72 169 GLU A O 1
#

Radius of gyration: 18.59 Å; Cα contacts (8 Å, |Δi|>4): 194; chains: 1; bounding box: 40×38×67 Å

Foldseek 3Di:
DDDDDAAQQLFDDPDGNDGDPVLLVVLVVVDDDFDFDDDDPPDDDDDDCVLCVLLVLLVLDPPPCVLQSQDCVRRPVVVVQQAVGLNVLSVVQSRVSHPGGPDDCLVCVVGGHNLVSDPLPCRSQVPRPSNRSSRVSGSVVSVVSNCLVPPDPVSVVCCVVPVPPPPDD

Secondary structure (DSSP, 8-state):
-PPP----SSS-EEETTEE--HHHHHHHHHSPPP-BPPPSTTPPP---HHHHHHHHHHHT-----HHHHS-HHHHTS--TTT---HHHHHHHHHHHT-TTB----HHHHHHTS-GGG-----HHHHT-TT---IIIIIIHHHHHHHHHHHT-HHHHHHHHHH-TT----

Nearest PDB structures (foldseek):
  7d6x-assembly1_B  TM=9.664E-01  e=9.945E-16  Mycolicibacterium smegmatis
  2wp9-assembly3_J  TM=8.959E-01  e=2.842E-05  Escherichia coli
  3abv-assembly1_B  TM=8.335E-01  e=1.010E-05  Sus scrofa
  2bs2-assembly1_B  TM=7.974E-01  e=7.281E-06  Wolinella succinogenes
  8bqs-assembly1_CB  TM=8.741E-01  e=4.640E-05  Tetrahymena thermophila SB210

Solvent-accessible surface area (backbone atoms only — not comparable to full-atom values): 10279 Å² total; per-residue (Å²): 132,91,84,87,87,78,47,64,75,47,37,58,75,75,55,90,67,41,54,55,60,66,65,58,61,56,54,57,70,70,52,82,71,90,38,68,63,83,63,66,93,84,42,80,90,83,80,58,68,84,58,42,54,70,39,52,51,52,65,60,66,81,79,79,55,53,29,35,40,59,27,57,57,47,41,74,62,68,36,64,84,53,31,63,46,59,66,48,44,32,53,49,31,38,44,71,61,31,86,56,45,68,63,83,53,60,70,46,36,55,75,61,40,18,58,82,70,66,82,79,79,47,53,36,26,79,59,32,90,76,68,37,54,46,42,73,74,22,44,49,54,50,47,49,58,42,38,55,74,76,67,35,65,67,54,48,52,47,43,71,77,69,48,90,79,80,87,86,133

Sequence (169 aa):
EVVTVQPMKTFPIIKDLVTDVSWNYKQNKMIPPFKPGKKKNGKDHVMYQQDVERIQEFRKCIECYLCQDVCHVLRDQDKKEKFVGPRFMIRLASLEMHPLDQEDRIPKIKNEFGSGMCNITRCCTDVCPEHIQITDNGIIPLKERVVDRFYDPVMWIYNKLFGNGAKQE

pLDDT: mean 91.01, std 10.76, range [32.72, 98.12]